Protein AF-A0A6G3CSX5-F1 (afdb_monomer_lite)

Sequence (173 aa):
NQQHALWASWVVAGPEHRIYHSGDTGYFPGFRDIGAEHGPFDATMIQIGAYSEYWPDIHMTPAEGVRAHLDLQGGRPHGVLLPIHWGTFNLAPHAWAEPGEWTKDAGDEADQPVAFPRPGEPFEPAGILPVEPWWRALSPVLARPWRLSGEQTGSGRGPAPAARGDLDLAGER

Foldseek 3Di:
DPPPDDDDKDWDDDPPFIETEGGWFAQDLCLLVQLVVRDDHQEYEFEADLDDPVCRGGHYHLLSRVQSNCSSHVNAAHHEYEYDNADPDDNHPADRLRRVQLNLVNCVVRVHHYADADVVGDDDRVDDGRSDSVCPVVDDDHPDDSDDPPPPDDDDPDDDDDDDDDDDDDDDD

Secondary structure (DSSP, 8-state):
----S----EEEE-SS-EEEE--S----THHHHHHHHH---SEEEEE-SS--TT-TTTS--HHHHHHHHHHHTTSS--SEEEEES-SS---SSS-TTHHHHHHHHHHHHTT--B--PPTT----TTS------GGGGTSPPPSS-SS-TT--S----PPPPP-----------

Radius of gyration: 19.37 Å; chains: 1; bounding box: 57×51×45 Å

pLDDT: mean 87.04, std 20.76, range [32.22, 98.88]

Structure (mmCIF, N/CA/C/O backbone):
data_AF-A0A6G3CSX5-F1
#
_entry.id   AF-A0A6G3CSX5-F1
#
loop_
_atom_site.group_PDB
_atom_site.id
_atom_site.type_symbol
_atom_site.label_atom_id
_atom_site.label_alt_id
_atom_site.label_comp_id
_atom_site.label_asym_id
_atom_site.label_entity_id
_atom_site.label_seq_id
_atom_site.pdbx_PDB_ins_code
_atom_site.Cartn_x
_atom_site.Cartn_y
_atom_site.Cartn_z
_atom_site.occupancy
_atom_site.B_iso_or_equiv
_atom_site.auth_seq_id
_atom_site.auth_comp_id
_atom_site.auth_asym_id
_atom_site.auth_atom_id
_atom_site.pdbx_PDB_model_num
ATOM 1 N N . ASN A 1 1 ? 17.857 18.013 -2.385 1.00 57.22 1 ASN A N 1
ATOM 2 C CA . ASN A 1 1 ? 16.413 18.290 -2.502 1.00 57.22 1 ASN A CA 1
ATOM 3 C C . ASN A 1 1 ? 16.050 19.279 -1.402 1.00 57.22 1 ASN A C 1
ATOM 5 O O . ASN A 1 1 ? 16.273 18.942 -0.247 1.00 57.22 1 ASN A O 1
ATOM 9 N N . GLN A 1 2 ? 15.639 20.507 -1.727 1.00 60.91 2 GLN A N 1
ATOM 10 C CA . GLN A 1 2 ? 15.184 21.463 -0.707 1.00 60.91 2 GLN A CA 1
ATOM 11 C C . GLN A 1 2 ? 13.704 21.171 -0.435 1.00 60.91 2 GLN A C 1
ATOM 13 O O . GLN A 1 2 ? 12.868 21.304 -1.324 1.00 60.91 2 GLN A O 1
ATOM 18 N N . GLN A 1 3 ? 13.406 20.678 0.767 1.00 77.94 3 GLN A N 1
ATOM 19 C CA . GLN A 1 3 ? 12.062 20.277 1.180 1.00 77.94 3 GLN A CA 1
ATOM 20 C C . GLN A 1 3 ? 11.221 21.516 1.498 1.00 77.94 3 GLN A C 1
ATOM 22 O O . GLN A 1 3 ? 11.320 22.068 2.590 1.00 77.94 3 GLN A O 1
ATOM 27 N N . HIS A 1 4 ? 10.420 21.974 0.535 1.00 85.38 4 HIS A N 1
ATOM 28 C CA . HIS A 1 4 ? 9.510 23.116 0.712 1.00 85.38 4 HIS A CA 1
ATOM 29 C C . HIS A 1 4 ? 8.070 22.702 1.059 1.00 85.38 4 HIS A C 1
ATOM 31 O O . HIS A 1 4 ? 7.260 23.555 1.414 1.00 85.38 4 HIS A O 1
ATOM 37 N N . ALA A 1 5 ? 7.757 21.409 0.965 1.00 88.56 5 ALA A N 1
ATOM 38 C CA . ALA A 1 5 ? 6.470 20.817 1.311 1.00 88.56 5 ALA A CA 1
ATOM 39 C C . ALA A 1 5 ? 6.693 19.530 2.117 1.00 88.56 5 ALA A C 1
ATOM 41 O O . ALA A 1 5 ? 7.757 18.920 2.029 1.00 88.56 5 ALA A O 1
ATOM 42 N N . LEU A 1 6 ? 5.691 19.140 2.907 1.00 91.88 6 LEU A N 1
ATOM 43 C CA . LEU A 1 6 ? 5.696 17.869 3.627 1.00 91.88 6 LEU A CA 1
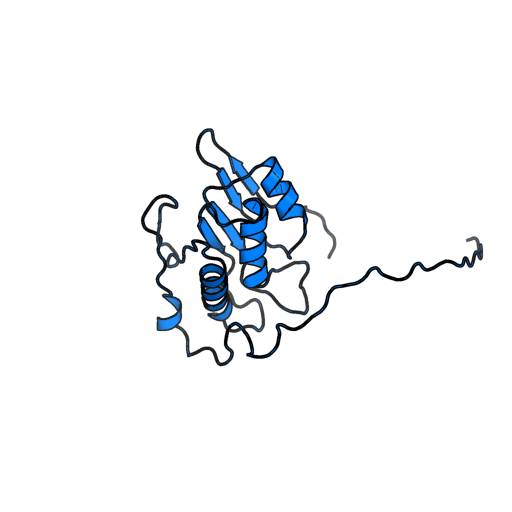ATOM 44 C C . LEU A 1 6 ? 5.167 16.736 2.745 1.00 91.88 6 LEU A C 1
ATOM 46 O O . LEU A 1 6 ? 4.422 16.954 1.789 1.00 91.88 6 LEU A O 1
ATOM 50 N N . TRP A 1 7 ? 5.514 15.520 3.142 1.00 93.06 7 TRP A N 1
ATOM 51 C CA . TRP A 1 7 ? 4.921 14.273 2.672 1.00 93.06 7 TRP A CA 1
ATOM 52 C C . TRP A 1 7 ? 3.880 13.810 3.681 1.00 93.06 7 TRP A C 1
ATOM 54 O O . TRP A 1 7 ? 4.007 14.088 4.875 1.00 93.06 7 TRP A O 1
ATOM 64 N N . ALA A 1 8 ? 2.873 13.082 3.216 1.00 95.88 8 ALA A N 1
ATOM 65 C CA . ALA A 1 8 ? 1.825 12.580 4.084 1.00 95.88 8 ALA A CA 1
ATOM 66 C C . ALA A 1 8 ? 1.303 11.229 3.603 1.00 95.88 8 ALA A C 1
ATOM 68 O O . ALA A 1 8 ? 1.247 10.955 2.404 1.00 95.88 8 ALA A O 1
ATOM 69 N N . SER A 1 9 ? 0.853 10.444 4.574 1.00 97.94 9 SER A N 1
ATOM 70 C CA . SER A 1 9 ? -0.149 9.405 4.375 1.00 97.94 9 SER A CA 1
ATOM 71 C C . SER A 1 9 ? -1.501 9.925 4.864 1.00 97.94 9 SER A C 1
ATOM 73 O O . SER A 1 9 ? -1.567 10.960 5.533 1.00 97.94 9 SER A O 1
ATOM 75 N N . TRP A 1 10 ? -2.583 9.227 4.528 1.00 98.69 10 TRP A N 1
ATOM 76 C CA . TRP A 1 10 ? -3.934 9.634 4.906 1.00 98.69 10 TRP A CA 1
ATOM 77 C C . TRP A 1 10 ? -4.684 8.502 5.590 1.00 98.69 10 TRP A C 1
ATOM 79 O O . TRP A 1 10 ? -4.739 7.386 5.080 1.00 98.69 10 TRP A O 1
ATOM 89 N N . VAL A 1 11 ? -5.322 8.832 6.709 1.00 98.75 11 VAL A N 1
ATOM 90 C CA . VAL A 1 11 ? -6.401 8.046 7.305 1.00 98.75 11 VAL A CA 1
ATOM 91 C C . VAL A 1 11 ? -7.715 8.731 6.961 1.00 98.75 11 VAL A C 1
ATOM 93 O O . VAL A 1 11 ? -7.884 9.921 7.226 1.00 98.75 11 VAL A O 1
ATOM 96 N N . VAL A 1 12 ? -8.659 7.979 6.401 1.00 98.44 12 VAL A N 1
ATOM 97 C CA . VAL A 1 12 ? -10.044 8.427 6.228 1.00 98.44 12 VAL A CA 1
ATOM 98 C C . VAL A 1 12 ? -10.923 7.512 7.064 1.00 98.44 12 VAL A C 1
ATOM 100 O O . VAL A 1 12 ? -11.055 6.330 6.760 1.00 98.44 12 VAL A O 1
ATOM 103 N N . ALA A 1 13 ? -11.497 8.055 8.136 1.00 98.12 13 ALA A N 1
ATOM 104 C CA . ALA A 1 13 ? -12.288 7.303 9.100 1.00 98.12 13 ALA A CA 1
ATOM 105 C C . ALA A 1 13 ? -13.694 7.898 9.226 1.00 98.12 13 ALA A C 1
ATOM 107 O O . ALA A 1 13 ? -13.863 9.059 9.600 1.00 98.12 13 ALA A O 1
ATOM 108 N N . GLY A 1 14 ? -14.697 7.085 8.907 1.00 97.69 14 GLY A N 1
ATOM 109 C CA . GLY A 1 14 ? -16.102 7.340 9.196 1.00 97.69 14 GLY A CA 1
ATOM 110 C C . GLY A 1 14 ? -16.578 6.584 10.444 1.00 97.69 14 GLY A C 1
ATOM 111 O O . GLY A 1 14 ? -15.777 5.951 11.135 1.00 97.69 14 GLY A O 1
ATOM 112 N N . PRO A 1 15 ? -17.891 6.626 10.737 1.00 97.06 15 PRO A N 1
ATOM 113 C CA . PRO A 1 15 ? -18.469 5.911 11.876 1.00 97.06 15 PRO A CA 1
ATOM 114 C C . PRO A 1 15 ? -18.328 4.385 11.782 1.00 97.06 15 PRO A C 1
ATOM 116 O O . PRO A 1 15 ? -18.171 3.731 12.808 1.00 97.06 15 PRO A O 1
ATOM 119 N N . GLU A 1 16 ? -18.384 3.839 10.564 1.00 96.44 16 GLU A N 1
ATOM 120 C CA . GLU A 1 16 ? -18.411 2.389 10.312 1.00 96.44 16 GLU A CA 1
ATOM 121 C C . GLU A 1 16 ? -17.162 1.875 9.593 1.00 96.44 16 GLU A C 1
ATOM 123 O O . GLU A 1 16 ? -16.766 0.740 9.831 1.00 96.44 16 GLU A O 1
ATOM 128 N N . HIS A 1 17 ? -16.528 2.707 8.759 1.00 97.75 17 HIS A N 1
ATOM 129 C CA . HIS A 1 17 ? -15.427 2.282 7.896 1.00 97.75 17 HIS A CA 1
ATOM 130 C C . HIS A 1 17 ? -14.207 3.185 7.997 1.00 97.75 17 HIS A C 1
ATOM 132 O O . HIS A 1 17 ? -14.322 4.402 8.177 1.00 97.75 17 HIS A O 1
ATOM 138 N N . ARG A 1 18 ? -13.030 2.584 7.839 1.00 98.44 18 ARG A N 1
ATOM 139 C CA . ARG A 1 18 ? -11.728 3.239 7.901 1.00 98.44 18 ARG A CA 1
ATOM 140 C C . ARG A 1 18 ? -10.836 2.735 6.780 1.00 98.44 18 ARG A C 1
ATOM 142 O O . ARG A 1 18 ? -10.665 1.531 6.608 1.00 98.44 18 ARG A O 1
ATOM 149 N N . ILE A 1 19 ? -10.205 3.663 6.069 1.00 98.62 19 ILE A N 1
ATOM 150 C CA . ILE A 1 19 ? -9.201 3.347 5.054 1.00 98.62 19 ILE A CA 1
ATOM 151 C C . ILE A 1 19 ? -7.901 4.103 5.299 1.00 98.62 19 ILE A C 1
ATOM 153 O O . ILE A 1 19 ? -7.896 5.211 5.843 1.00 98.62 19 ILE A O 1
ATOM 157 N 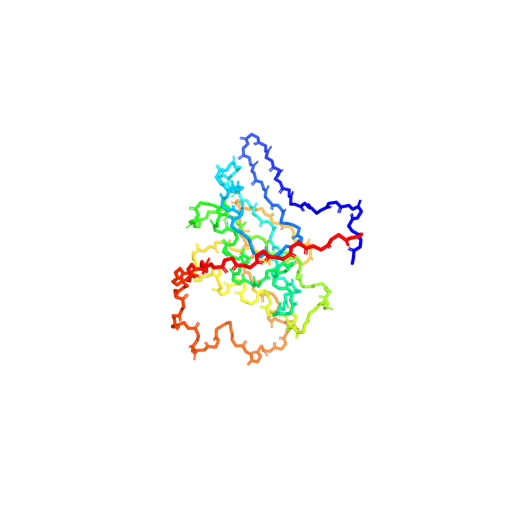N . TYR A 1 20 ? -6.804 3.501 4.852 1.00 98.88 20 TYR A N 1
ATOM 158 C CA . TYR A 1 20 ? -5.473 4.096 4.881 1.00 98.88 20 TYR A CA 1
ATOM 159 C C . TYR A 1 20 ? -4.911 4.235 3.464 1.00 98.88 20 TYR A C 1
ATOM 161 O O . TYR A 1 20 ? -5.049 3.318 2.659 1.00 98.88 20 TYR A O 1
ATOM 169 N N . HIS A 1 21 ? -4.248 5.349 3.158 1.00 98.81 21 HIS A N 1
ATOM 170 C CA . HIS A 1 21 ? -3.477 5.549 1.929 1.00 98.81 21 HIS A CA 1
ATOM 171 C C . HIS A 1 21 ? -2.031 5.898 2.284 1.00 98.81 21 HIS A C 1
ATOM 173 O O . HIS A 1 21 ? -1.791 6.946 2.886 1.00 98.81 21 HIS A O 1
ATOM 179 N N . SER A 1 22 ? -1.061 5.073 1.877 1.00 98.56 22 SER A N 1
ATOM 180 C CA . SER A 1 22 ? 0.347 5.258 2.262 1.00 98.56 22 SER A CA 1
ATOM 181 C C . SER A 1 22 ? 0.986 6.507 1.662 1.00 98.56 22 SER A C 1
ATOM 183 O O . SER A 1 22 ? 1.853 7.111 2.285 1.00 98.56 22 SER A O 1
ATOM 185 N N . GLY A 1 23 ? 0.575 6.877 0.445 1.00 97.38 23 GLY A N 1
ATOM 186 C CA . GLY A 1 23 ? 1.426 7.707 -0.408 1.00 97.38 23 GLY A CA 1
ATOM 187 C C . GLY A 1 23 ? 2.698 6.938 -0.776 1.00 97.38 23 GLY A C 1
ATOM 188 O O . GLY A 1 23 ? 2.706 5.704 -0.728 1.00 97.38 23 GLY A O 1
ATOM 189 N N . ASP A 1 24 ? 3.763 7.665 -1.091 1.00 96.25 24 ASP A N 1
ATOM 190 C CA . ASP A 1 24 ? 5.066 7.073 -1.385 1.00 96.25 24 ASP A CA 1
ATOM 191 C C . ASP A 1 24 ? 5.930 7.105 -0.125 1.00 96.25 24 ASP A C 1
ATOM 193 O O . ASP A 1 24 ? 6.087 8.155 0.508 1.00 96.25 24 ASP A O 1
ATOM 197 N N . THR A 1 25 ? 6.449 5.951 0.285 1.00 97.00 25 THR A N 1
ATOM 198 C CA . THR A 1 25 ? 7.199 5.827 1.536 1.00 97.00 25 THR A CA 1
ATOM 199 C C . THR A 1 25 ? 8.029 4.547 1.569 1.00 97.00 25 THR A C 1
ATOM 201 O O . THR A 1 25 ? 7.685 3.549 0.935 1.00 97.00 25 THR A O 1
ATOM 204 N N . GLY A 1 26 ? 9.130 4.569 2.322 1.00 97.38 26 GLY A N 1
ATOM 205 C CA . GLY A 1 26 ? 9.831 3.359 2.740 1.00 97.38 26 GLY A CA 1
ATOM 206 C C . GLY A 1 26 ? 9.167 2.726 3.958 1.00 97.38 26 GLY A C 1
ATOM 207 O O . GLY A 1 26 ? 8.315 3.326 4.616 1.00 97.38 26 GLY A O 1
ATOM 208 N N . TYR A 1 27 ? 9.568 1.504 4.297 1.00 98.00 27 TYR A N 1
ATOM 209 C CA . TYR A 1 27 ? 9.048 0.873 5.505 1.00 98.00 27 TYR A CA 1
ATOM 210 C C . TYR A 1 27 ? 9.587 1.568 6.761 1.00 98.00 27 TYR A C 1
ATOM 212 O O . TYR A 1 27 ? 10.793 1.767 6.905 1.00 98.00 27 TYR A O 1
ATOM 220 N N . PHE A 1 28 ? 8.711 1.871 7.722 1.00 97.56 28 PHE A N 1
ATOM 221 C CA . PHE A 1 28 ? 9.112 2.421 9.016 1.00 97.56 28 PHE A CA 1
ATOM 222 C C . PHE A 1 28 ? 8.219 1.903 10.158 1.00 97.56 28 PHE A C 1
ATOM 224 O O . PHE A 1 28 ? 7.066 1.537 9.928 1.00 97.56 28 PHE A O 1
ATOM 231 N N . PRO A 1 29 ? 8.705 1.879 11.417 1.00 96.38 29 PRO A N 1
ATOM 232 C CA . PRO A 1 29 ? 7.947 1.325 12.545 1.00 96.38 29 PRO A CA 1
ATOM 233 C C . PRO A 1 29 ? 6.619 2.031 12.849 1.00 96.38 29 PRO A C 1
ATOM 235 O O . PRO A 1 29 ? 5.748 1.426 13.470 1.00 96.38 29 PRO A O 1
ATOM 238 N N . GLY A 1 30 ? 6.449 3.279 12.402 1.00 97.75 30 GLY A N 1
ATOM 239 C CA . GLY A 1 30 ? 5.264 4.085 12.698 1.00 97.75 30 GLY A CA 1
ATOM 240 C C . GLY A 1 30 ? 3.972 3.566 12.064 1.00 97.75 30 GLY A C 1
ATOM 241 O O . GLY A 1 30 ? 2.903 3.970 12.502 1.00 97.75 30 GLY A O 1
ATOM 242 N N . PHE A 1 31 ? 4.023 2.612 11.125 1.00 98.69 31 PHE A N 1
ATOM 243 C CA . PHE A 1 31 ? 2.822 1.874 10.708 1.00 98.69 31 PHE A CA 1
ATOM 244 C C . PHE A 1 31 ? 2.116 1.190 11.886 1.00 98.69 31 PHE A C 1
ATOM 246 O O . PHE A 1 31 ? 0.889 1.155 11.923 1.00 98.69 31 PHE A O 1
ATOM 253 N N . ARG A 1 32 ? 2.872 0.706 12.881 1.00 98.62 32 ARG A N 1
ATOM 254 C CA . ARG A 1 32 ? 2.305 0.118 14.105 1.00 98.62 32 ARG A CA 1
ATOM 255 C C . ARG A 1 32 ? 1.618 1.160 14.967 1.00 98.62 32 ARG A C 1
ATOM 257 O O . ARG A 1 32 ? 0.549 0.889 15.500 1.00 98.62 32 ARG A O 1
ATOM 264 N N . ASP A 1 33 ? 2.227 2.334 15.084 1.00 98.62 33 ASP A N 1
ATOM 265 C CA . ASP A 1 33 ? 1.678 3.436 15.871 1.00 98.62 33 ASP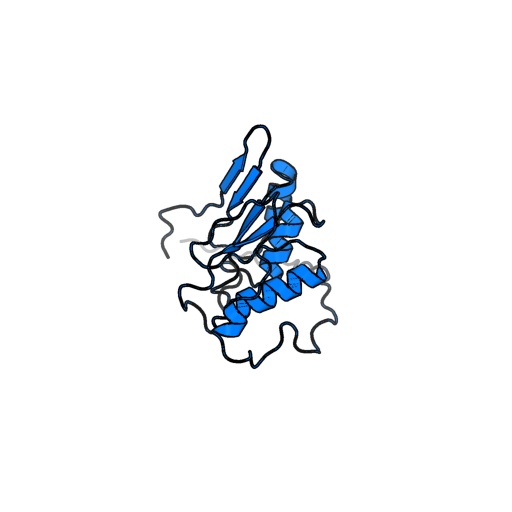 A CA 1
ATOM 266 C C . ASP A 1 33 ? 0.383 3.950 15.219 1.00 98.62 33 ASP A C 1
ATOM 268 O O . ASP A 1 33 ? -0.639 4.076 15.890 1.00 98.62 33 ASP A O 1
ATOM 272 N N . ILE A 1 34 ? 0.383 4.114 13.889 1.00 98.69 34 ILE A N 1
ATOM 273 C CA . ILE A 1 34 ? -0.809 4.463 13.099 1.00 98.69 34 ILE A CA 1
ATOM 274 C C . ILE A 1 34 ? -1.898 3.395 13.260 1.00 98.69 34 ILE A C 1
ATOM 276 O O . ILE A 1 34 ? -3.061 3.731 13.482 1.00 98.69 34 ILE A O 1
ATOM 280 N N . GLY A 1 35 ? -1.542 2.111 13.166 1.00 98.56 35 GLY A N 1
ATOM 281 C CA . GLY A 1 35 ? -2.479 1.004 13.354 1.00 98.56 35 GLY A CA 1
ATOM 282 C C . GLY A 1 35 ? -3.078 0.961 14.759 1.00 98.56 35 GLY A C 1
ATOM 283 O O . GLY A 1 35 ? -4.278 0.745 14.911 1.00 98.56 35 GLY A O 1
ATOM 284 N N . ALA A 1 36 ? -2.272 1.227 15.786 1.00 98.44 36 ALA A N 1
ATOM 285 C CA . ALA A 1 36 ? -2.728 1.280 17.171 1.00 98.44 36 ALA A CA 1
ATOM 286 C C . ALA A 1 36 ? -3.673 2.463 17.439 1.00 98.44 36 ALA A C 1
ATOM 288 O O . ALA A 1 36 ? -4.612 2.323 18.223 1.00 98.44 36 ALA A O 1
ATOM 289 N N . GLU A 1 37 ? -3.440 3.614 16.805 1.00 98.38 37 GLU A N 1
ATOM 290 C CA . GLU A 1 37 ? -4.251 4.818 17.010 1.00 98.38 37 GLU A CA 1
ATOM 291 C C . GLU A 1 37 ? -5.536 4.823 16.169 1.00 98.38 37 GLU A C 1
ATOM 293 O O . GLU A 1 37 ? -6.603 5.234 16.636 1.00 98.38 37 GLU A O 1
ATOM 298 N N . HIS A 1 38 ? -5.451 4.369 14.919 1.00 98.38 38 HIS A N 1
ATOM 299 C CA . HIS A 1 38 ? -6.507 4.562 13.927 1.00 98.38 38 HIS A CA 1
ATOM 300 C C . HIS A 1 38 ? -7.080 3.266 13.353 1.00 98.38 38 HIS A C 1
ATOM 302 O O . HIS A 1 38 ? -8.170 3.303 12.777 1.00 98.38 38 HIS A O 1
ATOM 308 N N . GLY A 1 39 ? -6.395 2.137 13.513 1.00 96.31 39 GLY A N 1
ATOM 309 C CA . GLY A 1 39 ? -6.842 0.843 13.012 1.00 96.31 39 GLY A CA 1
ATOM 310 C C . GLY A 1 39 ? -7.890 0.149 13.903 1.00 96.31 39 GLY A C 1
ATOM 311 O O . GLY A 1 39 ? -8.347 0.710 14.906 1.00 96.31 39 GLY A O 1
ATOM 312 N N . PRO A 1 40 ? -8.277 -1.090 13.543 1.00 97.06 40 PRO A N 1
ATOM 313 C CA . PRO A 1 40 ? -7.948 -1.74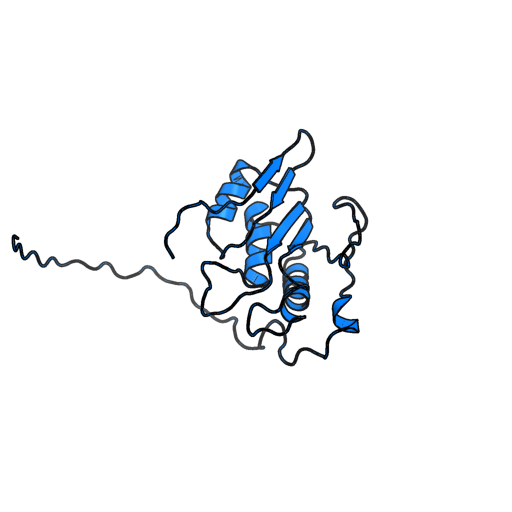1 12.272 1.00 97.06 40 PRO A CA 1
ATOM 314 C C . PRO A 1 40 ? -8.664 -1.062 11.090 1.00 97.06 40 PRO A C 1
ATOM 316 O O . PRO A 1 40 ? -9.719 -0.452 11.265 1.00 97.06 40 PRO A O 1
ATOM 319 N N . PHE A 1 41 ? -8.078 -1.147 9.893 1.00 98.62 41 PHE A N 1
ATOM 320 C CA . PHE A 1 41 ? -8.665 -0.597 8.667 1.00 98.62 41 PHE A CA 1
ATOM 321 C C . PHE A 1 41 ? -9.423 -1.671 7.881 1.00 98.62 41 PHE A C 1
ATOM 323 O O . PHE A 1 41 ? -8.968 -2.814 7.812 1.00 98.62 41 PHE A O 1
ATOM 330 N N . ASP A 1 42 ? -10.533 -1.297 7.242 1.00 98.56 42 ASP A N 1
ATOM 331 C CA . ASP A 1 42 ? -11.257 -2.162 6.301 1.00 98.56 42 ASP A CA 1
ATOM 332 C C . ASP A 1 42 ? -10.447 -2.374 5.016 1.00 98.56 42 ASP A C 1
ATOM 334 O O . ASP A 1 42 ? -10.444 -3.462 4.439 1.00 98.56 42 ASP A O 1
ATOM 338 N N . ALA A 1 43 ? -9.735 -1.333 4.574 1.00 98.69 43 ALA A N 1
ATOM 339 C CA . ALA A 1 43 ? -8.838 -1.397 3.431 1.00 98.69 43 ALA A CA 1
ATOM 340 C C . ALA A 1 43 ? -7.621 -0.479 3.595 1.00 98.69 43 ALA A C 1
ATOM 342 O O . ALA A 1 43 ? -7.723 0.648 4.083 1.00 98.69 43 ALA A O 1
ATOM 343 N N . THR A 1 44 ? -6.468 -0.928 3.109 1.00 98.88 44 THR A N 1
ATOM 344 C CA . THR A 1 44 ? -5.265 -0.094 3.001 1.00 98.88 44 THR A CA 1
ATOM 345 C C . THR A 1 44 ? -4.789 -0.046 1.558 1.00 98.88 44 THR A C 1
ATOM 347 O O . THR A 1 44 ? -4.657 -1.087 0.920 1.00 98.88 44 THR A O 1
ATOM 350 N N . MET A 1 45 ? -4.455 1.140 1.071 1.00 98.88 45 MET A N 1
ATOM 351 C CA . MET A 1 45 ? -3.834 1.373 -0.226 1.00 98.88 45 MET A CA 1
ATOM 352 C C . MET A 1 45 ? -2.346 1.621 -0.006 1.00 98.88 45 MET A C 1
ATOM 354 O O . MET A 1 45 ? -1.977 2.667 0.534 1.00 98.88 45 MET A O 1
ATOM 358 N N . ILE A 1 46 ? -1.504 0.649 -0.361 1.00 98.81 46 ILE A N 1
ATOM 359 C CA . ILE A 1 46 ? -0.070 0.677 -0.038 1.00 98.81 46 ILE A CA 1
ATOM 360 C C . ILE A 1 46 ? 0.772 0.584 -1.308 1.00 98.81 46 ILE A C 1
ATOM 362 O O . ILE A 1 46 ? 0.556 -0.294 -2.143 1.00 98.81 46 ILE A O 1
ATOM 366 N N . GLN A 1 47 ? 1.720 1.510 -1.460 1.00 97.62 47 GLN A N 1
ATOM 367 C CA . GLN A 1 47 ? 2.712 1.498 -2.536 1.00 97.62 47 GLN A CA 1
ATOM 368 C C . GLN A 1 47 ? 3.550 0.212 -2.491 1.00 97.62 47 GLN A C 1
ATOM 370 O O . GLN A 1 47 ? 4.105 -0.127 -1.449 1.00 97.62 47 GLN A O 1
ATOM 375 N N . ILE A 1 48 ? 3.672 -0.466 -3.637 1.00 96.19 48 ILE A N 1
ATOM 376 C CA . ILE A 1 48 ? 4.469 -1.703 -3.774 1.00 96.19 48 ILE A CA 1
ATOM 377 C C . ILE A 1 48 ? 5.472 -1.690 -4.936 1.00 96.19 48 ILE A C 1
ATOM 379 O O . ILE A 1 48 ? 6.271 -2.613 -5.062 1.00 96.19 48 ILE A O 1
ATOM 383 N N . GLY A 1 49 ? 5.400 -0.701 -5.831 1.00 94.69 49 GLY A N 1
ATOM 384 C CA . GLY A 1 49 ? 6.277 -0.581 -6.997 1.00 94.69 49 GLY A CA 1
ATOM 385 C C . GLY A 1 49 ? 7.263 0.574 -6.866 1.00 94.69 49 GLY A C 1
ATOM 386 O O . GLY A 1 49 ? 7.169 1.375 -5.943 1.00 94.69 49 GLY A O 1
ATOM 387 N N . ALA A 1 50 ? 8.180 0.678 -7.828 1.00 96.44 50 ALA A N 1
ATOM 388 C CA . ALA A 1 50 ? 9.266 1.659 -7.858 1.00 96.44 50 ALA A CA 1
ATOM 389 C C . ALA A 1 50 ? 10.311 1.503 -6.730 1.00 96.44 50 ALA A C 1
ATOM 391 O O . ALA A 1 50 ? 11.043 2.441 -6.425 1.00 96.44 50 ALA A O 1
ATOM 392 N N . TYR A 1 51 ? 10.431 0.313 -6.135 1.00 96.31 51 TYR A N 1
ATOM 393 C CA . TYR A 1 51 ? 11.442 0.020 -5.114 1.00 96.31 51 TYR A CA 1
ATOM 394 C C . TYR A 1 51 ? 12.827 -0.249 -5.703 1.00 96.31 51 TYR A C 1
ATOM 396 O O . TYR A 1 51 ? 12.982 -0.677 -6.848 1.00 96.31 51 TYR A O 1
ATOM 404 N N . SER A 1 52 ? 13.854 -0.033 -4.884 1.00 94.88 52 SER A N 1
ATOM 405 C CA . SER A 1 52 ? 15.235 -0.396 -5.186 1.00 94.88 52 SER A CA 1
ATOM 406 C C . SER A 1 52 ? 16.074 -0.391 -3.915 1.00 94.88 52 SER A C 1
ATOM 408 O O . SER A 1 52 ? 15.830 0.402 -3.006 1.00 94.88 52 SER A O 1
ATOM 410 N N . GLU A 1 53 ? 17.135 -1.197 -3.899 1.00 92.75 53 GLU A N 1
ATOM 411 C CA . GLU A 1 53 ? 18.162 -1.165 -2.849 1.00 92.75 53 GLU A CA 1
ATOM 412 C C . GLU A 1 53 ? 18.836 0.212 -2.706 1.00 92.75 53 GLU A C 1
ATOM 414 O O . GLU A 1 53 ? 19.389 0.531 -1.657 1.00 92.75 53 GLU A O 1
ATOM 419 N N . TYR A 1 54 ? 18.775 1.048 -3.747 1.00 95.69 54 TYR A N 1
ATOM 420 C CA . TYR A 1 54 ? 19.369 2.384 -3.746 1.00 95.69 54 TYR A CA 1
ATOM 421 C C . TYR A 1 54 ? 18.532 3.441 -3.009 1.00 95.69 54 TYR A C 1
ATOM 423 O O . TYR A 1 54 ? 19.047 4.527 -2.742 1.00 95.69 54 TYR A O 1
ATOM 431 N N . TRP A 1 55 ? 17.257 3.172 -2.704 1.00 95.00 55 TRP A N 1
ATOM 432 C CA . TRP A 1 55 ? 16.368 4.137 -2.042 1.00 95.00 55 TRP A CA 1
ATOM 433 C C . TRP A 1 55 ? 15.328 3.481 -1.108 1.00 95.00 55 TRP A C 1
ATOM 435 O O . TRP A 1 55 ? 14.130 3.764 -1.204 1.00 95.00 55 TRP A O 1
ATOM 445 N N . PRO A 1 56 ? 15.775 2.640 -0.157 1.00 93.50 56 PRO A N 1
ATOM 446 C CA . PRO A 1 56 ? 14.884 1.844 0.691 1.00 93.50 56 PRO A CA 1
ATOM 447 C C . PRO A 1 56 ? 13.999 2.701 1.610 1.00 93.50 56 PRO A C 1
ATOM 449 O O . PRO A 1 56 ? 12.887 2.311 1.951 1.00 93.50 56 PRO A O 1
ATOM 452 N N . ASP A 1 57 ? 14.457 3.901 1.973 1.00 94.12 57 ASP A N 1
ATOM 453 C CA . ASP A 1 57 ? 13.745 4.785 2.903 1.00 94.12 57 ASP A CA 1
ATOM 454 C C . ASP A 1 57 ? 12.540 5.501 2.273 1.00 94.12 57 ASP A C 1
ATOM 456 O O . ASP A 1 57 ? 11.770 6.152 2.979 1.00 94.12 57 ASP A O 1
ATOM 460 N N . ILE A 1 58 ? 12.368 5.413 0.949 1.00 95.38 58 ILE A N 1
ATOM 461 C CA . ILE A 1 58 ? 11.309 6.143 0.235 1.00 95.38 58 ILE A CA 1
ATOM 462 C C . ILE A 1 58 ? 10.408 5.267 -0.633 1.00 95.38 58 ILE A C 1
ATOM 464 O O . ILE A 1 58 ? 9.414 5.792 -1.118 1.00 95.38 58 ILE A O 1
ATOM 468 N N . HIS A 1 59 ? 10.726 3.984 -0.836 1.00 97.25 59 HIS A N 1
ATOM 469 C CA . HIS A 1 59 ? 9.855 3.035 -1.538 1.00 97.25 59 HIS A CA 1
ATOM 470 C C . HIS A 1 59 ? 9.959 1.639 -0.925 1.00 97.25 59 HIS A C 1
ATOM 472 O O . HIS A 1 59 ? 11.043 1.059 -0.871 1.00 97.25 59 HIS A O 1
ATOM 478 N N . MET A 1 60 ? 8.816 1.086 -0.528 1.00 98.00 60 MET A N 1
ATOM 479 C CA . MET A 1 60 ? 8.712 -0.275 -0.005 1.00 98.00 60 MET A CA 1
ATOM 480 C C . MET A 1 60 ? 8.824 -1.333 -1.100 1.00 98.00 60 MET A C 1
ATOM 482 O O . MET A 1 60 ? 8.215 -1.228 -2.166 1.00 98.00 60 MET A O 1
ATOM 486 N N . THR A 1 61 ? 9.534 -2.413 -0.785 1.00 97.06 61 THR A N 1
ATOM 487 C CA . THR A 1 61 ? 9.409 -3.680 -1.511 1.00 97.06 61 THR A CA 1
ATOM 488 C C . THR A 1 61 ? 8.009 -4.297 -1.321 1.00 97.06 61 THR A C 1
ATOM 490 O O . THR A 1 61 ? 7.298 -3.958 -0.371 1.00 97.06 61 THR A O 1
ATOM 493 N N . PRO A 1 62 ? 7.606 -5.279 -2.148 1.00 97.31 62 PRO A N 1
ATOM 494 C CA . PRO A 1 62 ? 6.335 -5.988 -1.990 1.00 97.31 62 PRO A CA 1
ATOM 495 C C . PRO A 1 62 ? 6.128 -6.619 -0.602 1.00 97.31 62 PRO A C 1
ATOM 497 O O . PRO A 1 62 ? 5.028 -6.549 -0.054 1.00 97.31 62 PRO A O 1
ATOM 500 N N . ALA A 1 63 ? 7.186 -7.176 0.005 1.00 97.25 63 ALA A N 1
ATOM 501 C CA . ALA A 1 63 ? 7.144 -7.763 1.356 1.00 97.25 63 ALA A CA 1
ATOM 502 C C . ALA A 1 63 ? 6.905 -6.688 2.403 1.00 97.25 63 ALA A C 1
ATOM 504 O O . ALA A 1 63 ? 6.130 -6.879 3.336 1.00 97.25 63 ALA A O 1
ATOM 505 N N . GLU A 1 64 ? 7.609 -5.571 2.268 1.00 98.31 64 GLU A N 1
ATOM 506 C CA . GLU A 1 64 ? 7.462 -4.436 3.162 1.00 98.31 64 GLU A CA 1
ATOM 507 C C . GLU A 1 64 ? 6.073 -3.818 3.057 1.00 98.31 64 GLU A C 1
ATOM 509 O O . GLU A 1 64 ? 5.519 -3.458 4.088 1.00 98.31 64 GLU A O 1
ATOM 514 N N . GLY A 1 65 ? 5.473 -3.784 1.863 1.00 98.50 65 GLY A N 1
ATOM 515 C CA . GLY A 1 65 ? 4.088 -3.357 1.674 1.00 98.50 65 GLY A CA 1
ATOM 516 C C . GLY A 1 65 ? 3.087 -4.254 2.414 1.00 98.50 65 GLY A C 1
ATOM 517 O O . GLY A 1 65 ? 2.236 -3.753 3.150 1.00 98.50 65 GLY A O 1
ATOM 518 N N . VAL A 1 66 ? 3.226 -5.583 2.305 1.00 98.75 66 VAL A N 1
ATOM 519 C CA . VAL A 1 66 ? 2.397 -6.532 3.079 1.00 98.75 66 VAL A CA 1
ATOM 520 C C . VAL A 1 66 ? 2.659 -6.398 4.580 1.00 98.75 66 VAL A C 1
ATOM 522 O O . VAL A 1 66 ? 1.727 -6.398 5.381 1.00 98.75 66 VAL A O 1
ATOM 525 N N . ARG A 1 67 ? 3.915 -6.218 4.992 1.00 98.69 67 ARG A N 1
ATOM 526 C CA . ARG A 1 67 ? 4.268 -6.005 6.399 1.00 98.69 67 ARG A CA 1
ATOM 527 C C . ARG A 1 67 ? 3.680 -4.705 6.951 1.00 98.69 67 ARG A C 1
ATOM 529 O O . ARG A 1 67 ? 3.169 -4.714 8.065 1.00 98.69 67 ARG A O 1
ATOM 536 N N . ALA A 1 68 ? 3.739 -3.615 6.190 1.00 98.81 68 ALA A N 1
ATOM 537 C CA . ALA A 1 68 ? 3.142 -2.334 6.548 1.00 98.81 68 ALA A CA 1
ATOM 538 C C . ALA A 1 68 ? 1.629 -2.472 6.731 1.00 98.81 68 ALA A C 1
ATOM 540 O O . ALA A 1 68 ? 1.102 -1.993 7.732 1.00 98.81 68 ALA A O 1
ATOM 541 N N . HIS A 1 69 ? 0.954 -3.199 5.830 1.00 98.88 69 HIS A N 1
ATOM 542 C CA . HIS A 1 69 ? -0.451 -3.560 6.007 1.00 98.88 69 HIS A CA 1
ATOM 543 C C . HIS A 1 69 ? -0.665 -4.280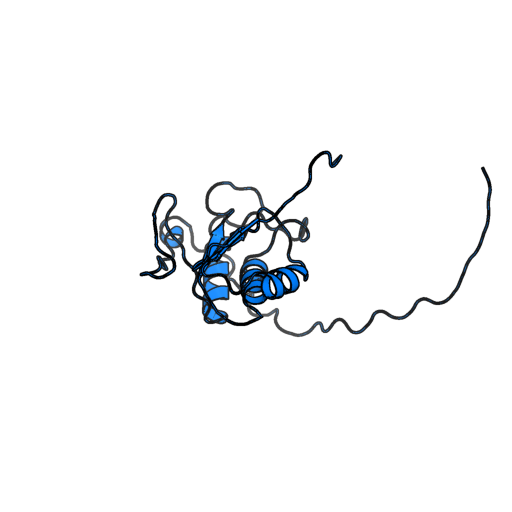 7.339 1.00 98.88 69 HIS A C 1
ATOM 545 O O . HIS A 1 69 ? -1.406 -3.793 8.181 1.00 98.88 69 HIS A O 1
ATOM 551 N N . LEU A 1 70 ? 0.026 -5.394 7.583 1.00 98.88 70 LEU A N 1
ATOM 552 C CA . LEU A 1 70 ? -0.160 -6.165 8.815 1.00 98.88 70 LEU A CA 1
ATOM 553 C C . LEU A 1 70 ? 0.099 -5.326 10.072 1.00 98.88 70 LEU A C 1
ATOM 555 O O . LEU A 1 70 ? -0.654 -5.431 11.034 1.00 98.88 70 LEU A O 1
ATOM 559 N N . ASP A 1 71 ? 1.122 -4.471 10.074 1.00 98.75 71 ASP A N 1
ATOM 560 C CA . ASP A 1 71 ? 1.413 -3.570 11.191 1.00 98.75 71 ASP A CA 1
ATOM 561 C C . ASP A 1 71 ? 0.281 -2.545 11.424 1.00 98.75 71 ASP A C 1
ATOM 563 O O . ASP A 1 71 ? -0.093 -2.324 12.578 1.00 98.75 71 ASP A O 1
ATOM 567 N N . LEU A 1 72 ? -0.331 -2.004 10.361 1.00 98.81 72 LEU A N 1
ATOM 568 C CA . LEU A 1 72 ? -1.535 -1.155 10.440 1.00 98.81 72 LEU A CA 1
ATOM 569 C C . LEU A 1 72 ? -2.753 -1.903 11.018 1.00 98.81 72 LEU A C 1
ATOM 571 O O . LEU A 1 72 ? -3.648 -1.284 11.591 1.00 98.81 72 LEU A O 1
ATOM 575 N N . GLN A 1 73 ? -2.770 -3.233 10.911 1.00 98.62 73 GLN A N 1
ATOM 576 C CA . GLN A 1 73 ? -3.820 -4.109 11.436 1.00 98.62 73 GLN A CA 1
ATOM 577 C C . GLN A 1 73 ? -3.505 -4.700 12.826 1.00 98.62 73 GLN A C 1
ATOM 579 O O . GLN A 1 73 ? -4.218 -5.583 13.307 1.00 98.62 73 GLN A O 1
ATOM 584 N N . GLY A 1 74 ? -2.436 -4.254 13.496 1.00 97.81 74 GLY A N 1
ATOM 585 C CA . GLY A 1 74 ? -2.033 -4.796 14.802 1.00 97.81 74 GLY A CA 1
ATOM 586 C C . GLY A 1 74 ? -1.267 -6.125 14.720 1.00 97.81 74 GLY A C 1
ATOM 587 O O . GLY A 1 74 ? -1.272 -6.919 15.664 1.00 97.81 74 GLY A O 1
ATOM 588 N N . GLY A 1 75 ? -0.607 -6.375 13.591 1.00 97.50 75 GLY A N 1
ATOM 589 C CA . GLY A 1 75 ? 0.272 -7.518 13.343 1.00 97.50 75 GLY A CA 1
ATOM 590 C C . GLY A 1 75 ? -0.449 -8.809 12.956 1.00 97.50 75 GLY A C 1
ATOM 591 O O . GLY A 1 75 ? 0.142 -9.882 13.076 1.00 97.50 75 GLY A O 1
ATOM 592 N N . ARG A 1 76 ? -1.720 -8.740 12.546 1.00 96.94 76 ARG A N 1
ATOM 593 C CA . ARG A 1 76 ? -2.521 -9.907 12.142 1.00 96.94 76 ARG A CA 1
ATOM 594 C C . ARG A 1 76 ? -3.323 -9.602 10.880 1.00 96.94 76 ARG A C 1
ATOM 596 O O . ARG A 1 76 ? -3.677 -8.440 10.688 1.00 96.94 76 ARG A O 1
ATOM 603 N N . PRO A 1 77 ? -3.662 -10.620 10.073 1.00 98.06 77 PRO A N 1
ATOM 604 C CA . PRO A 1 77 ? -4.487 -10.405 8.897 1.00 98.06 77 PRO A CA 1
ATOM 605 C C . PRO A 1 77 ? -5.861 -9.829 9.248 1.00 98.06 77 PRO A C 1
ATOM 607 O O . PRO A 1 77 ? -6.581 -10.383 10.085 1.00 98.06 77 PRO A O 1
ATOM 610 N N . HIS A 1 78 ? -6.219 -8.706 8.628 1.00 97.75 78 HIS A N 1
ATOM 611 C CA . HIS A 1 78 ? -7.533 -8.073 8.747 1.00 97.75 78 HIS A CA 1
ATOM 612 C C . HIS A 1 78 ? -7.733 -7.062 7.620 1.00 97.75 78 HIS A C 1
ATOM 614 O O . HIS A 1 78 ? -6.797 -6.369 7.244 1.00 97.75 78 HIS A O 1
ATOM 620 N N . GLY A 1 79 ? -8.965 -6.904 7.136 1.00 98.25 79 GLY A N 1
ATOM 621 C CA . GLY A 1 79 ? -9.243 -5.991 6.029 1.00 98.25 79 GLY A CA 1
ATOM 622 C C . GLY A 1 79 ? -8.545 -6.423 4.738 1.00 98.25 79 GLY A C 1
ATOM 623 O O . GLY A 1 79 ? -8.060 -7.550 4.618 1.00 98.25 79 GLY A O 1
ATOM 624 N N . VAL A 1 80 ? -8.521 -5.526 3.756 1.00 98.75 80 VAL A N 1
ATOM 625 C CA . VAL A 1 80 ? -7.994 -5.799 2.413 1.00 98.75 80 VAL A CA 1
ATOM 626 C C . VAL A 1 80 ? -6.793 -4.912 2.111 1.00 98.75 80 VAL A C 1
ATOM 628 O O . VAL A 1 80 ? -6.849 -3.691 2.259 1.00 98.75 80 VAL A O 1
ATOM 631 N N . LEU A 1 81 ? -5.714 -5.512 1.617 1.00 98.88 81 LEU A N 1
ATOM 632 C CA . LEU A 1 81 ? -4.615 -4.772 1.008 1.00 98.88 81 LEU A CA 1
ATOM 633 C C . LEU A 1 81 ? -4.938 -4.502 -0.468 1.00 98.88 81 LEU A C 1
ATOM 635 O O . LEU A 1 81 ? -5.106 -5.436 -1.248 1.00 98.88 81 LEU A O 1
ATOM 639 N N . LEU A 1 82 ? -4.994 -3.230 -0.860 1.00 98.75 82 LEU A N 1
ATOM 640 C CA . LEU A 1 82 ? -4.986 -2.791 -2.253 1.00 98.75 82 LEU A CA 1
ATOM 641 C C . LEU A 1 82 ? -3.579 -2.278 -2.604 1.00 98.75 82 LEU A C 1
ATOM 643 O O . LEU A 1 82 ? -3.188 -1.203 -2.140 1.00 98.75 82 LEU A O 1
ATOM 647 N N . PRO A 1 83 ? -2.797 -3.003 -3.413 1.00 98.31 83 PRO A N 1
ATOM 648 C CA . PRO A 1 83 ? -1.501 -2.516 -3.848 1.00 98.31 83 PRO A CA 1
ATOM 649 C C . PRO A 1 83 ? -1.668 -1.347 -4.825 1.00 98.31 83 PRO A C 1
ATOM 651 O O . PRO A 1 83 ? -2.447 -1.419 -5.775 1.00 98.31 83 PRO A O 1
ATOM 654 N N . ILE A 1 84 ? -0.919 -0.269 -4.602 1.00 98.25 84 ILE A N 1
ATOM 655 C CA . ILE A 1 84 ? -0.872 0.911 -5.474 1.00 98.25 84 ILE A CA 1
ATOM 656 C C . ILE A 1 84 ? 0.562 1.166 -5.956 1.00 98.25 84 ILE A C 1
ATOM 658 O O . ILE A 1 84 ? 1.501 0.450 -5.599 1.00 98.25 84 ILE A O 1
ATOM 662 N N . HIS A 1 85 ? 0.741 2.204 -6.779 1.00 97.19 85 HIS A N 1
ATOM 663 C CA . HIS A 1 85 ? 2.053 2.633 -7.277 1.00 97.19 85 HIS A CA 1
ATOM 664 C C . HIS A 1 85 ? 2.782 1.567 -8.131 1.00 97.19 85 HIS A C 1
ATOM 666 O O . HIS A 1 85 ? 4.008 1.478 -8.170 1.00 97.19 85 HIS A O 1
ATOM 672 N N . TRP A 1 86 ? 2.005 0.742 -8.832 1.00 96.62 86 TRP A N 1
ATOM 673 C CA . TRP A 1 86 ? 2.461 -0.325 -9.720 1.00 96.62 86 TRP A CA 1
ATOM 674 C C . TRP A 1 86 ? 1.542 -0.412 -10.954 1.00 96.62 86 TRP A C 1
ATOM 676 O O . TRP A 1 86 ? 0.413 0.070 -10.927 1.00 96.62 86 TRP A O 1
ATOM 686 N N . GLY A 1 87 ? 2.037 -0.991 -12.054 1.00 93.69 87 GLY A N 1
ATOM 687 C CA . GLY A 1 87 ? 1.245 -1.272 -13.259 1.00 93.69 87 GLY A CA 1
ATOM 688 C C . GLY A 1 87 ? 1.084 -0.108 -14.245 1.00 93.69 87 GLY A C 1
ATOM 689 O O . GLY A 1 87 ? 0.449 -0.296 -15.279 1.00 93.69 87 GLY A O 1
ATOM 690 N N . THR A 1 88 ? 1.680 1.061 -13.967 1.00 93.50 88 THR A N 1
ATOM 691 C CA . THR A 1 88 ? 1.486 2.285 -14.778 1.00 93.50 88 THR A CA 1
ATOM 692 C C . THR A 1 88 ? 2.780 2.844 -15.376 1.00 93.50 88 THR A C 1
ATOM 694 O O . THR A 1 88 ? 2.846 3.075 -16.581 1.00 93.50 88 THR A O 1
ATOM 697 N N . PHE A 1 89 ? 3.822 3.058 -14.563 1.00 95.00 89 PHE A N 1
ATOM 698 C CA . PHE A 1 89 ? 5.089 3.664 -14.994 1.00 95.00 89 PHE A CA 1
ATOM 699 C C . PHE A 1 89 ? 6.287 2.812 -14.584 1.00 95.00 89 PHE A C 1
ATOM 701 O O . PHE A 1 89 ? 6.281 2.181 -13.528 1.00 95.00 89 PHE A O 1
ATOM 708 N N . ASN A 1 90 ? 7.335 2.834 -15.409 1.00 92.12 90 ASN A N 1
ATOM 709 C CA . ASN A 1 90 ? 8.610 2.215 -15.078 1.00 92.12 90 ASN A CA 1
ATOM 710 C C . ASN A 1 90 ? 9.530 3.247 -14.403 1.00 92.12 90 ASN A C 1
ATOM 712 O O . ASN A 1 90 ? 10.124 4.084 -15.083 1.00 92.12 90 ASN A O 1
ATOM 716 N N . LEU A 1 91 ? 9.599 3.200 -13.071 1.00 95.12 91 LEU A N 1
ATOM 717 C CA . LEU A 1 91 ? 10.359 4.139 -12.234 1.00 95.12 91 LEU A CA 1
ATOM 718 C C . LEU A 1 91 ? 11.509 3.466 -11.461 1.00 95.12 91 LEU A C 1
ATOM 720 O O . LEU A 1 91 ? 12.154 4.108 -10.639 1.00 95.12 91 LEU A O 1
ATOM 724 N N . ALA A 1 92 ? 11.774 2.181 -11.714 1.00 94.81 92 ALA A N 1
ATOM 725 C CA . ALA A 1 92 ? 12.790 1.393 -11.020 1.00 94.81 92 ALA A CA 1
ATOM 726 C C . ALA A 1 92 ? 13.258 0.207 -11.885 1.00 94.81 92 ALA A C 1
ATOM 728 O O . ALA A 1 92 ? 12.558 -0.182 -12.813 1.00 94.81 92 ALA A O 1
ATOM 729 N N . PRO A 1 93 ? 14.429 -0.396 -11.613 1.00 93.06 93 PRO A N 1
ATOM 730 C CA . PRO A 1 93 ? 15.005 -1.423 -12.488 1.00 93.06 93 PRO A CA 1
ATOM 731 C C . PRO A 1 93 ? 14.314 -2.799 -12.431 1.00 93.06 93 PRO A C 1
ATOM 733 O O . PRO A 1 93 ? 14.658 -3.670 -13.231 1.00 93.06 93 PRO A O 1
ATOM 736 N N . HIS A 1 94 ? 13.382 -3.021 -11.499 1.00 93.31 94 HIS A N 1
ATOM 737 C CA . HIS A 1 94 ? 12.651 -4.285 -11.382 1.00 93.31 94 HIS A CA 1
ATOM 738 C C . HIS A 1 94 ? 11.717 -4.521 -12.582 1.00 93.31 94 HIS A C 1
ATOM 740 O O . HIS A 1 94 ? 11.283 -3.581 -13.257 1.00 93.31 94 HIS A O 1
ATOM 746 N N . ALA A 1 95 ? 11.364 -5.780 -12.861 1.00 94.69 95 ALA A N 1
ATOM 747 C CA . ALA A 1 95 ? 10.401 -6.060 -13.925 1.00 94.69 95 ALA A CA 1
ATOM 748 C C . ALA A 1 95 ? 9.027 -5.471 -13.566 1.00 94.69 95 ALA A C 1
ATOM 750 O O . ALA A 1 95 ? 8.636 -5.434 -12.400 1.00 94.69 95 ALA A O 1
ATOM 751 N N . TRP A 1 96 ? 8.260 -5.014 -14.560 1.00 95.25 96 TRP A N 1
ATOM 752 C CA . TRP A 1 96 ? 7.007 -4.308 -14.271 1.00 95.25 96 TRP A CA 1
ATOM 753 C C . TRP A 1 96 ? 5.974 -5.195 -13.568 1.00 95.25 96 TRP A C 1
ATOM 755 O O . TRP A 1 96 ? 5.193 -4.666 -12.797 1.00 95.25 96 TRP A O 1
ATOM 765 N N . ALA A 1 97 ? 5.957 -6.511 -13.808 1.00 95.94 97 ALA A N 1
ATOM 766 C CA . ALA A 1 97 ? 5.027 -7.451 -13.173 1.00 95.94 97 ALA A CA 1
ATOM 767 C C . ALA A 1 97 ? 5.499 -7.956 -11.799 1.00 95.94 97 ALA A C 1
ATOM 769 O O . ALA A 1 97 ? 4.712 -8.547 -11.064 1.00 95.94 97 ALA A O 1
ATOM 770 N N . GLU A 1 98 ? 6.765 -7.707 -11.455 1.00 95.81 98 GLU A N 1
ATOM 771 C CA . GLU A 1 98 ? 7.400 -8.150 -10.212 1.00 95.81 98 GLU A CA 1
ATOM 772 C C . GLU A 1 98 ? 6.633 -7.700 -8.960 1.00 95.81 98 GLU A C 1
ATOM 774 O O . GLU A 1 98 ? 6.322 -8.564 -8.145 1.00 95.81 98 GLU A O 1
ATOM 779 N N . PRO A 1 99 ? 6.204 -6.427 -8.826 1.00 96.81 99 PRO A N 1
ATOM 780 C CA . PRO A 1 99 ? 5.514 -5.988 -7.620 1.00 96.81 99 PRO A CA 1
ATOM 781 C C . PRO A 1 99 ? 4.196 -6.726 -7.370 1.00 96.81 99 PRO A C 1
ATOM 783 O O . PRO A 1 99 ? 3.962 -7.205 -6.266 1.00 96.81 99 PRO A O 1
ATOM 786 N N . GLY A 1 100 ? 3.347 -6.850 -8.397 1.00 97.06 100 GLY A N 1
ATOM 787 C CA . GLY A 1 100 ? 2.061 -7.540 -8.278 1.00 97.06 100 GLY A CA 1
ATOM 788 C C . GLY A 1 100 ? 2.232 -9.021 -7.946 1.00 97.06 100 GLY A C 1
ATOM 789 O O . GLY A 1 100 ? 1.589 -9.523 -7.026 1.00 97.06 100 GLY A O 1
ATOM 790 N N . GLU A 1 101 ? 3.148 -9.701 -8.645 1.00 97.38 101 GLU A N 1
ATOM 791 C CA . GLU A 1 101 ? 3.445 -11.119 -8.410 1.00 97.38 101 GLU A CA 1
ATOM 792 C C . GLU A 1 101 ? 3.907 -11.365 -6.972 1.00 97.38 101 GLU A C 1
ATOM 794 O O . GLU A 1 101 ? 3.394 -12.232 -6.272 1.00 97.38 101 GLU A O 1
ATOM 799 N N . TRP A 1 102 ? 4.858 -10.563 -6.516 1.00 97.25 102 TRP A N 1
ATOM 800 C CA . TRP A 1 102 ? 5.508 -10.747 -5.231 1.00 97.25 102 TRP A CA 1
ATOM 801 C C . TRP A 1 102 ? 4.644 -10.302 -4.054 1.00 97.25 102 TRP A C 1
ATOM 803 O O . TRP A 1 102 ? 4.680 -10.929 -2.998 1.00 97.25 102 TRP A O 1
ATOM 813 N N . THR A 1 103 ? 3.811 -9.270 -4.223 1.00 98.12 103 THR A N 1
ATOM 814 C CA . THR A 1 103 ? 2.799 -8.914 -3.220 1.00 98.12 103 THR A CA 1
ATOM 815 C C . THR A 1 103 ? 1.746 -10.008 -3.109 1.00 98.12 103 THR A C 1
ATOM 817 O O . THR A 1 103 ? 1.291 -10.283 -2.000 1.00 98.12 103 THR A O 1
ATOM 820 N N . LYS A 1 104 ? 1.379 -10.663 -4.221 1.00 97.8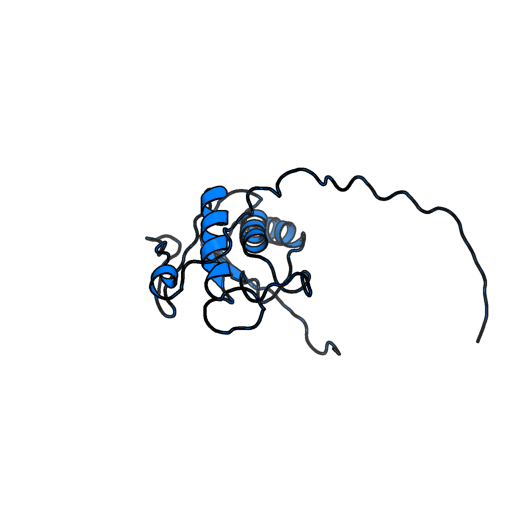8 104 LYS A N 1
ATOM 821 C CA . LYS A 1 104 ? 0.463 -11.805 -4.178 1.00 97.88 104 LYS A CA 1
ATOM 822 C C . LYS A 1 104 ? 1.065 -12.952 -3.369 1.00 97.88 104 LYS A C 1
ATOM 824 O O . LYS A 1 104 ? 0.419 -13.420 -2.438 1.00 97.88 104 LYS A O 1
ATOM 829 N N . ASP A 1 105 ? 2.296 -13.353 -3.677 1.00 97.19 105 ASP A N 1
ATOM 830 C CA . ASP A 1 105 ? 2.975 -14.435 -2.956 1.00 97.19 105 ASP A CA 1
ATOM 831 C C . ASP A 1 105 ? 3.144 -14.106 -1.460 1.00 97.19 105 ASP A C 1
ATOM 833 O O . ASP A 1 105 ? 2.906 -14.955 -0.603 1.00 97.19 105 ASP A O 1
ATOM 837 N N . ALA A 1 106 ? 3.510 -12.864 -1.127 1.00 97.75 106 ALA A N 1
ATOM 838 C CA . ALA A 1 106 ? 3.633 -12.405 0.257 1.00 97.75 106 ALA A CA 1
ATOM 839 C C . ALA A 1 106 ? 2.288 -12.354 1.003 1.00 97.75 106 ALA A C 1
ATOM 841 O O . ALA A 1 106 ? 2.238 -12.656 2.194 1.00 97.75 106 ALA A O 1
ATOM 842 N N . GLY A 1 107 ? 1.208 -11.964 0.319 1.00 98.12 107 GLY A N 1
ATOM 843 C CA . GLY A 1 107 ? -0.147 -11.962 0.867 1.00 98.12 107 GLY A CA 1
ATOM 844 C C . GLY A 1 107 ? -0.655 -13.375 1.142 1.00 98.12 107 GLY A C 1
ATOM 845 O O . GLY A 1 107 ? -1.134 -13.640 2.242 1.00 98.12 107 GLY A O 1
ATOM 846 N N . ASP A 1 108 ? -0.465 -14.291 0.186 1.00 97.69 108 ASP A N 1
ATOM 847 C CA . ASP A 1 108 ? -0.805 -15.710 0.332 1.00 97.69 108 ASP A CA 1
ATOM 848 C C . ASP A 1 108 ? -0.017 -16.350 1.499 1.00 97.69 108 ASP A C 1
ATOM 850 O O . ASP A 1 108 ? -0.596 -17.074 2.303 1.00 97.69 108 ASP A O 1
ATOM 854 N N . GLU A 1 109 ? 1.284 -16.051 1.645 1.00 96.75 109 GLU A N 1
ATOM 855 C CA . GLU A 1 109 ? 2.123 -16.539 2.761 1.00 96.75 109 GLU A CA 1
ATOM 856 C C . GLU A 1 109 ? 1.630 -16.045 4.134 1.00 96.75 109 GLU A C 1
ATOM 858 O O . GLU A 1 109 ? 1.789 -16.738 5.140 1.00 96.75 109 GLU A O 1
ATOM 863 N N . ALA A 1 110 ? 1.044 -14.849 4.183 1.00 97.56 110 ALA A N 1
ATOM 864 C CA . ALA A 1 110 ? 0.550 -14.230 5.407 1.00 97.56 110 ALA A CA 1
ATOM 865 C C . ALA A 1 110 ? -0.934 -14.513 5.694 1.00 97.56 110 ALA A C 1
ATOM 867 O O . ALA A 1 110 ? -1.457 -13.961 6.662 1.00 97.56 110 ALA A O 1
ATOM 868 N N . ASP A 1 111 ? -1.621 -15.305 4.862 1.00 98.12 111 ASP A N 1
ATOM 869 C CA . ASP A 1 111 ? -3.084 -15.457 4.880 1.00 98.12 111 ASP A CA 1
ATOM 870 C C . ASP A 1 111 ? -3.824 -14.097 4.842 1.00 98.12 111 ASP A C 1
ATOM 872 O O . ASP A 1 111 ? -4.886 -13.915 5.444 1.00 98.12 111 ASP A O 1
ATOM 876 N N . GLN A 1 112 ? -3.248 -13.110 4.146 1.00 98.44 112 GLN A N 1
ATOM 877 C CA . GLN A 1 112 ? -3.768 -11.748 4.053 1.00 98.44 112 GLN A CA 1
ATOM 878 C C . GLN A 1 112 ? -4.530 -11.543 2.736 1.00 98.44 112 GLN A C 1
ATOM 880 O O . GLN A 1 112 ? -3.933 -11.646 1.664 1.00 98.44 112 GLN A O 1
ATOM 885 N N . PRO A 1 113 ? -5.822 -11.163 2.778 1.00 98.44 113 PRO A N 1
ATOM 886 C CA . PRO A 1 113 ? -6.549 -10.744 1.586 1.00 98.44 113 PRO A CA 1
ATOM 887 C C . PRO A 1 113 ? -5.872 -9.575 0.856 1.00 98.44 113 PRO A C 1
ATOM 889 O O . PRO A 1 113 ? -5.684 -8.492 1.422 1.00 98.44 113 PRO A O 1
ATOM 892 N N . VAL A 1 114 ? -5.560 -9.784 -0.425 1.00 98.75 114 VAL A N 1
ATOM 893 C CA . VAL A 1 114 ? -5.039 -8.755 -1.332 1.00 98.75 114 VAL A CA 1
ATOM 894 C C . VAL A 1 114 ? -5.948 -8.647 -2.552 1.00 98.75 114 VAL A C 1
ATOM 896 O O . VAL A 1 114 ? -6.254 -9.651 -3.195 1.00 98.75 114 VAL A O 1
ATOM 899 N N . ALA A 1 115 ? -6.381 -7.430 -2.874 1.00 98.56 115 ALA A N 1
ATOM 900 C CA . ALA A 1 115 ? -7.171 -7.143 -4.063 1.00 98.56 115 ALA A CA 1
ATOM 901 C C . ALA A 1 115 ? -6.277 -6.624 -5.194 1.00 98.56 115 ALA A C 1
ATOM 903 O O . ALA A 1 115 ? -5.513 -5.678 -5.025 1.00 98.56 115 ALA A O 1
ATOM 904 N N . PHE A 1 116 ? -6.438 -7.211 -6.371 1.00 98.25 116 PHE A N 1
ATOM 905 C CA . PHE A 1 116 ? -5.754 -6.890 -7.615 1.00 98.25 116 PHE A CA 1
ATOM 906 C C . PHE A 1 116 ? -6.751 -6.524 -8.730 1.00 98.25 116 PHE A C 1
ATOM 908 O O . PHE A 1 116 ? -6.812 -7.211 -9.756 1.00 98.25 116 PHE A O 1
ATOM 915 N N . PRO A 1 117 ? -7.544 -5.448 -8.574 1.00 97.94 117 PRO A N 1
ATOM 916 C CA . PRO A 1 117 ? -8.400 -4.979 -9.658 1.00 97.94 117 PRO A CA 1
ATOM 917 C C . PRO A 1 117 ? -7.557 -4.629 -10.890 1.00 97.94 117 PRO A C 1
ATOM 919 O O . PRO A 1 117 ? -6.411 -4.176 -10.783 1.00 97.94 117 PRO A O 1
ATOM 922 N N . ARG A 1 118 ? -8.123 -4.804 -12.084 1.00 96.50 118 ARG A N 1
ATOM 923 C CA . ARG A 1 118 ? -7.536 -4.216 -13.294 1.00 96.50 118 ARG A CA 1
ATOM 924 C C . ARG A 1 118 ? -7.595 -2.687 -13.205 1.00 96.50 118 ARG A C 1
ATOM 926 O O . ARG A 1 118 ? -8.493 -2.149 -12.556 1.00 96.50 118 ARG A O 1
ATOM 933 N N . PRO A 1 119 ? -6.702 -1.948 -13.887 1.00 94.25 119 PRO A N 1
ATOM 934 C CA . PRO A 1 119 ? -6.802 -0.493 -13.942 1.00 94.25 119 PRO A CA 1
ATOM 935 C C . PRO A 1 119 ? -8.199 -0.036 -14.397 1.00 94.25 119 PRO A C 1
ATOM 937 O O . PRO A 1 119 ? -8.633 -0.348 -15.505 1.00 94.25 119 PRO A O 1
ATOM 940 N N . GLY A 1 120 ? -8.902 0.691 -13.524 1.00 95.31 120 GLY A N 1
ATOM 941 C CA . GLY A 1 120 ? -10.270 1.170 -13.754 1.00 95.31 120 GLY A CA 1
ATOM 942 C C . GLY A 1 120 ? -11.396 0.210 -13.343 1.00 95.31 120 GLY A C 1
ATOM 943 O O . GLY A 1 120 ? -12.559 0.589 -13.454 1.00 95.31 120 GLY A O 1
ATOM 944 N N . GLU A 1 121 ? -11.092 -0.998 -12.863 1.00 96.94 121 GLU A N 1
ATOM 945 C CA . GLU A 1 121 ? -12.083 -1.941 -12.333 1.00 96.94 121 GLU A CA 1
ATOM 946 C C . GLU A 1 121 ? -12.485 -1.559 -10.895 1.00 96.94 121 GLU A C 1
ATOM 948 O O . GLU A 1 121 ? -11.622 -1.506 -10.015 1.00 96.94 121 GLU A O 1
ATOM 953 N N . PRO A 1 122 ? -13.775 -1.286 -10.626 1.00 96.81 122 PRO A N 1
ATOM 954 C CA . PRO A 1 122 ? -14.252 -1.045 -9.271 1.00 96.81 122 PRO A CA 1
ATOM 955 C C . PRO A 1 122 ? -14.426 -2.363 -8.508 1.00 96.81 122 PRO A C 1
ATOM 957 O O . PRO A 1 122 ? -14.812 -3.379 -9.085 1.00 96.81 122 PRO A O 1
ATOM 960 N N . PHE A 1 123 ? -14.219 -2.333 -7.193 1.00 97.56 123 PHE A N 1
ATOM 961 C CA . PHE A 1 123 ? -14.550 -3.440 -6.297 1.00 97.56 123 PHE A CA 1
ATOM 962 C C . PHE A 1 123 ? -14.937 -2.912 -4.912 1.00 97.56 123 PHE A C 1
ATOM 964 O O . PHE A 1 123 ? -14.590 -1.788 -4.555 1.00 97.56 123 PHE A O 1
ATOM 971 N N . GLU A 1 124 ? -15.630 -3.742 -4.135 1.00 96.75 124 GLU A N 1
ATOM 972 C CA . GLU A 1 124 ? -16.002 -3.448 -2.749 1.00 96.75 124 GLU A CA 1
ATOM 973 C C . GLU A 1 124 ? -15.133 -4.276 -1.787 1.00 96.75 124 GLU A C 1
ATOM 975 O O . GLU A 1 124 ? -15.118 -5.504 -1.923 1.00 96.75 124 GLU A O 1
ATOM 980 N N . PRO A 1 125 ? -14.442 -3.675 -0.795 1.00 95.31 125 PRO A N 1
ATOM 981 C CA . PRO A 1 125 ? -13.582 -4.414 0.139 1.00 95.31 125 PRO A CA 1
ATOM 982 C C . PRO A 1 125 ? -14.304 -5.491 0.961 1.00 95.31 125 PRO A C 1
ATOM 984 O O . PRO A 1 125 ? -13.717 -6.518 1.283 1.00 95.31 125 PRO A O 1
ATOM 987 N N . ALA A 1 126 ? -15.586 -5.284 1.275 1.00 93.31 126 ALA A N 1
ATOM 988 C CA . ALA A 1 126 ? -16.416 -6.265 1.980 1.00 93.31 126 ALA A CA 1
ATOM 989 C C . ALA A 1 126 ? -17.060 -7.313 1.045 1.00 93.31 126 ALA A C 1
ATOM 991 O O . ALA A 1 126 ? -17.808 -8.178 1.502 1.00 93.31 126 ALA A O 1
ATOM 992 N N . GLY A 1 127 ? -16.831 -7.203 -0.267 1.00 94.50 127 GLY A N 1
ATOM 993 C CA . GLY A 1 127 ? -17.438 -8.040 -1.296 1.00 94.50 127 GLY A CA 1
ATOM 994 C C . GLY A 1 127 ? -16.520 -9.148 -1.812 1.00 94.50 127 GLY A C 1
ATOM 995 O O . GLY A 1 127 ? -15.632 -9.647 -1.123 1.00 94.50 127 GLY A O 1
ATOM 996 N N . ILE A 1 128 ? -16.754 -9.549 -3.064 1.00 96.94 128 ILE A N 1
ATOM 997 C CA . ILE A 1 128 ? -15.880 -10.487 -3.776 1.00 96.94 128 ILE A CA 1
ATOM 998 C C . ILE A 1 128 ? -14.637 -9.724 -4.228 1.00 96.94 128 ILE A C 1
ATOM 1000 O O . ILE A 1 128 ? -14.738 -8.774 -5.005 1.00 96.94 128 ILE A O 1
ATOM 1004 N N . LEU A 1 129 ? -13.469 -10.157 -3.757 1.00 98.19 129 LEU A N 1
ATOM 1005 C CA . LEU A 1 129 ? -12.210 -9.506 -4.092 1.00 98.19 129 LEU A CA 1
ATOM 1006 C C . LEU A 1 129 ? -11.709 -9.937 -5.479 1.00 98.19 129 LEU A C 1
ATOM 1008 O O . LEU A 1 129 ? -11.713 -11.134 -5.787 1.00 98.19 129 LEU A O 1
ATOM 1012 N N . PRO A 1 130 ? -11.221 -8.996 -6.305 1.00 98.06 130 PRO A N 1
ATOM 1013 C CA . PRO A 1 130 ? -10.541 -9.327 -7.548 1.00 98.06 130 PRO A CA 1
ATOM 1014 C C . PRO A 1 130 ? -9.154 -9.890 -7.223 1.00 98.06 130 PRO A C 1
ATOM 1016 O O . PRO A 1 130 ? -8.212 -9.141 -7.018 1.00 98.06 130 PRO A O 1
ATOM 1019 N N . VAL A 1 131 ? -9.011 -11.211 -7.135 1.00 97.81 131 VAL A N 1
ATOM 1020 C CA . VAL A 1 131 ? -7.734 -11.870 -6.768 1.00 97.81 131 VAL A CA 1
ATOM 1021 C C . VAL A 1 131 ? -6.960 -12.421 -7.970 1.00 97.81 131 VAL A C 1
ATOM 1023 O O . VAL A 1 131 ? -5.895 -13.020 -7.813 1.00 97.81 131 VAL A O 1
ATOM 1026 N N . GLU A 1 132 ? -7.505 -12.252 -9.176 1.00 97.06 132 GLU A N 1
ATOM 1027 C CA . GLU A 1 132 ? -6.926 -12.796 -10.401 1.00 97.06 132 GLU A CA 1
ATOM 1028 C C . GLU A 1 132 ? -5.623 -12.062 -10.769 1.00 97.06 132 GLU A C 1
ATOM 1030 O O . GLU A 1 132 ? -5.642 -10.839 -10.944 1.00 97.06 132 GLU A O 1
ATOM 1035 N N . PRO A 1 133 ? -4.498 -12.778 -10.964 1.00 97.12 133 PRO A N 1
ATOM 1036 C CA . PRO A 1 133 ? -3.216 -12.182 -11.328 1.00 97.12 133 PRO A CA 1
ATOM 1037 C C . PRO A 1 133 ? -3.158 -11.789 -12.813 1.00 97.12 133 PRO A C 1
ATOM 1039 O O . PRO A 1 133 ? -2.393 -12.341 -13.608 1.00 97.12 133 PRO A O 1
ATOM 1042 N N . TRP A 1 134 ? -3.974 -10.810 -13.206 1.00 97.44 134 TRP A N 1
ATOM 1043 C CA . TRP A 1 134 ? -4.192 -10.400 -14.599 1.00 97.44 134 TRP A CA 1
ATOM 1044 C C . TRP A 1 134 ? -2.909 -10.003 -15.346 1.00 97.44 134 TRP A C 1
ATOM 1046 O O . TRP A 1 134 ? -2.838 -10.140 -16.569 1.00 97.44 134 TRP A O 1
ATOM 1056 N N . TRP A 1 135 ? -1.876 -9.545 -14.634 1.00 96.62 135 TRP A N 1
ATOM 1057 C CA . TRP A 1 135 ? -0.584 -9.174 -15.215 1.00 96.62 135 TRP A CA 1
ATOM 1058 C C . TRP A 1 135 ? 0.147 -10.366 -15.832 1.00 96.62 135 TRP A C 1
ATOM 1060 O O . TRP A 1 135 ? 0.900 -10.181 -16.787 1.00 96.62 135 TRP A O 1
ATOM 1070 N N . ARG A 1 136 ? -0.102 -11.594 -15.356 1.00 96.38 136 ARG A N 1
ATOM 1071 C CA . ARG A 1 136 ? 0.515 -12.814 -15.902 1.00 96.38 136 ARG A CA 1
ATOM 1072 C C . ARG A 1 136 ? 0.134 -13.055 -17.363 1.00 96.38 136 ARG A C 1
ATOM 1074 O O . ARG A 1 136 ? 0.910 -13.653 -18.096 1.00 96.38 136 ARG A O 1
ATOM 1081 N N . ALA A 1 137 ? -1.021 -12.555 -17.808 1.00 96.19 137 ALA A N 1
ATOM 1082 C CA . ALA A 1 137 ? -1.433 -12.628 -19.211 1.00 96.19 137 ALA A CA 1
ATOM 1083 C C . ALA A 1 137 ? -0.727 -11.592 -20.111 1.00 96.19 137 ALA A C 1
ATOM 1085 O O . ALA A 1 137 ? -0.747 -11.724 -21.332 1.00 96.19 137 ALA A O 1
ATOM 1086 N N . LEU A 1 138 ? -0.130 -10.553 -19.519 1.00 94.69 138 LEU A N 1
ATOM 1087 C CA . LEU A 1 138 ? 0.483 -9.420 -20.223 1.00 94.69 138 LEU A CA 1
ATOM 1088 C C . LEU A 1 138 ? 2.012 -9.396 -20.089 1.00 94.69 138 LEU A C 1
ATOM 1090 O O . LEU A 1 138 ? 2.689 -8.690 -20.835 1.00 94.69 138 LEU A O 1
ATOM 1094 N N . SER A 1 139 ? 2.558 -10.136 -19.125 1.00 93.38 139 SER A N 1
ATOM 1095 C CA . SER A 1 139 ? 3.984 -10.179 -18.823 1.00 93.38 139 SER A CA 1
ATOM 1096 C C . SER A 1 139 ? 4.623 -11.474 -19.319 1.00 93.38 139 SER A C 1
ATOM 1098 O O . SER A 1 139 ? 4.034 -12.546 -19.171 1.00 93.38 139 SER A O 1
ATOM 1100 N N . PRO A 1 140 ? 5.876 -11.428 -19.805 1.00 90.12 140 PRO A N 1
ATOM 1101 C CA . PRO A 1 140 ? 6.724 -12.611 -19.827 1.00 90.12 140 PRO A CA 1
ATOM 1102 C C . PRO A 1 140 ? 6.849 -13.226 -18.427 1.00 90.12 140 PRO A C 1
ATOM 1104 O O . PRO A 1 140 ? 6.696 -12.532 -17.416 1.00 90.12 140 PRO A O 1
ATOM 1107 N N . VAL A 1 141 ? 7.190 -14.516 -18.381 1.00 87.69 141 VAL A N 1
ATOM 1108 C CA . VAL A 1 141 ? 7.534 -15.207 -17.132 1.00 87.69 141 VAL A CA 1
ATOM 1109 C C . VAL A 1 141 ? 8.669 -14.450 -16.446 1.00 87.69 141 VAL A C 1
ATOM 1111 O O . VAL A 1 141 ? 9.701 -14.172 -17.063 1.00 87.69 141 VAL A O 1
ATOM 1114 N N . LEU A 1 142 ? 8.475 -14.114 -15.171 1.00 89.69 142 LEU A N 1
ATOM 1115 C CA . LEU A 1 142 ? 9.512 -13.471 -14.377 1.00 89.69 142 LEU A CA 1
ATOM 1116 C C . LEU A 1 142 ? 10.698 -14.426 -14.226 1.00 89.69 142 LEU A C 1
ATOM 1118 O O . LEU A 1 142 ? 10.554 -15.560 -13.775 1.00 89.69 142 LEU A O 1
ATOM 1122 N N . ALA A 1 143 ? 11.886 -13.958 -14.605 1.00 82.94 143 ALA A N 1
ATOM 1123 C CA . ALA A 1 143 ? 13.105 -14.763 -14.552 1.00 82.94 143 ALA A CA 1
ATOM 1124 C C . ALA A 1 143 ? 13.558 -15.079 -13.116 1.00 82.94 143 ALA A C 1
ATOM 1126 O O . ALA A 1 143 ? 14.370 -15.981 -12.915 1.00 82.94 143 ALA A O 1
ATOM 1127 N N . ARG A 1 144 ? 13.067 -14.324 -12.124 1.00 82.69 144 ARG A N 1
ATOM 1128 C CA . ARG A 1 144 ? 13.398 -14.493 -10.708 1.00 82.69 144 ARG A CA 1
ATOM 1129 C C . ARG A 1 144 ? 12.120 -14.731 -9.895 1.00 82.69 144 ARG A C 1
ATOM 1131 O O . ARG A 1 144 ? 11.193 -13.930 -10.015 1.00 82.69 144 ARG A O 1
ATOM 1138 N N . PRO A 1 145 ? 12.059 -15.803 -9.085 1.00 77.25 145 PRO A N 1
ATOM 1139 C CA . PRO A 1 145 ? 10.948 -16.026 -8.165 1.00 77.25 145 PRO A CA 1
ATOM 1140 C C . PRO A 1 145 ? 10.972 -15.021 -7.003 1.00 77.25 145 PRO A C 1
ATOM 1142 O O . PRO A 1 145 ? 12.026 -14.462 -6.701 1.00 77.25 145 PRO A O 1
ATOM 1145 N N . TRP A 1 146 ? 9.824 -14.855 -6.333 1.00 67.94 146 TRP A N 1
ATOM 1146 C CA . TRP A 1 146 ? 9.629 -13.992 -5.155 1.00 67.94 146 TRP A CA 1
ATOM 1147 C C . TRP A 1 146 ? 10.718 -14.148 -4.093 1.00 67.94 146 TRP A C 1
ATOM 1149 O O . TRP A 1 146 ? 11.275 -13.174 -3.590 1.00 67.94 146 TRP A O 1
ATOM 1159 N N . ARG A 1 147 ? 11.079 -15.396 -3.799 1.00 66.25 147 ARG A N 1
ATOM 1160 C CA . ARG A 1 147 ? 12.241 -15.722 -2.982 1.00 66.25 147 ARG A CA 1
ATOM 1161 C C . ARG A 1 147 ? 13.226 -16.490 -3.841 1.00 66.25 147 ARG A C 1
ATOM 1163 O O . ARG A 1 147 ? 12.902 -17.565 -4.349 1.00 66.25 147 ARG A O 1
ATOM 1170 N N . LEU A 1 148 ? 14.456 -15.989 -3.943 1.00 55.78 148 LEU A N 1
ATOM 1171 C CA . LEU A 1 148 ? 15.581 -16.876 -4.209 1.00 55.78 148 LEU A CA 1
ATOM 1172 C C . LEU A 1 148 ? 15.551 -17.924 -3.093 1.00 55.78 148 LEU A C 1
ATOM 1174 O O . LEU A 1 148 ? 15.590 -17.579 -1.911 1.00 55.78 148 LEU A O 1
ATOM 1178 N N . SER A 1 149 ? 15.405 -19.194 -3.458 1.00 39.50 149 SER A N 1
ATOM 1179 C CA . SER A 1 149 ? 15.514 -20.325 -2.542 1.00 39.50 149 SER A CA 1
ATOM 1180 C C . SER A 1 149 ? 16.901 -20.289 -1.879 1.00 39.50 149 SER A C 1
ATOM 1182 O O . SER A 1 149 ? 17.850 -20.851 -2.420 1.00 39.50 149 SER A O 1
ATOM 1184 N N . GLY A 1 150 ? 17.045 -19.546 -0.773 1.00 38.78 150 GLY A N 1
ATOM 1185 C CA . GLY A 1 150 ? 18.335 -19.305 -0.121 1.00 38.78 150 GLY A CA 1
ATOM 1186 C C . GLY A 1 150 ? 18.399 -18.202 0.949 1.00 38.78 150 GLY A C 1
ATOM 1187 O O . GLY A 1 150 ? 19.217 -18.330 1.850 1.00 38.78 150 GLY A O 1
ATOM 1188 N N . GLU A 1 151 ? 17.552 -17.165 0.938 1.00 45.22 151 GLU A N 1
ATOM 1189 C CA . GLU A 1 151 ? 17.686 -16.028 1.885 1.00 45.22 151 GLU A CA 1
ATOM 1190 C C . GLU A 1 151 ? 16.590 -15.969 2.962 1.00 45.22 151 GLU A C 1
ATOM 1192 O O . GLU A 1 151 ? 15.908 -14.969 3.170 1.00 45.22 151 GLU A O 1
ATOM 1197 N N . GLN A 1 152 ? 16.466 -17.061 3.715 1.00 50.34 152 GLN A N 1
ATOM 1198 C CA . GLN A 1 152 ? 15.956 -17.022 5.088 1.00 50.34 152 GLN A CA 1
ATOM 1199 C C . GLN A 1 152 ? 16.877 -17.839 6.000 1.00 50.34 152 GLN A C 1
ATOM 1201 O O . GLN A 1 152 ? 16.524 -18.923 6.447 1.00 50.34 152 GLN A O 1
ATOM 1206 N N . THR A 1 153 ? 18.055 -17.302 6.322 1.00 38.12 153 THR A N 1
ATOM 1207 C CA . THR A 1 153 ? 18.755 -17.656 7.567 1.00 38.12 153 THR A CA 1
ATOM 1208 C C . THR A 1 153 ? 19.497 -16.442 8.125 1.00 38.12 153 THR A C 1
ATOM 1210 O O . THR A 1 153 ? 20.596 -16.126 7.689 1.00 38.12 153 THR A O 1
ATOM 1213 N N . GLY A 1 154 ? 18.895 -15.802 9.133 1.00 39.75 154 GLY A N 1
ATOM 1214 C CA . GLY A 1 154 ? 19.600 -15.126 10.224 1.00 39.75 154 GLY A CA 1
ATOM 1215 C C . GLY A 1 154 ? 20.250 -13.766 9.951 1.00 39.75 154 GLY A C 1
ATOM 1216 O O . GLY A 1 154 ? 21.421 -13.688 9.606 1.00 39.75 154 GLY A O 1
ATOM 1217 N N . SER A 1 155 ? 19.585 -12.690 10.373 1.00 39.34 155 SER A N 1
ATOM 1218 C CA . SER A 1 155 ? 20.305 -11.630 11.089 1.00 39.34 155 SER A CA 1
ATOM 1219 C C . SER A 1 155 ? 19.407 -11.001 12.149 1.00 39.34 155 SER A C 1
ATOM 1221 O O . SER A 1 155 ? 18.739 -9.990 11.931 1.00 39.34 155 SER A O 1
ATOM 1223 N N . GLY A 1 156 ? 19.413 -11.602 13.338 1.00 33.47 156 GLY A N 1
ATOM 1224 C CA . GLY A 1 156 ? 19.153 -10.837 14.545 1.00 33.47 156 GLY A CA 1
ATOM 1225 C C . GLY A 1 156 ? 20.218 -9.748 14.635 1.00 33.47 156 GLY A C 1
ATOM 1226 O O . GLY A 1 156 ? 21.398 -10.044 14.814 1.00 33.47 156 GLY A O 1
ATOM 1227 N N . ARG A 1 157 ? 19.819 -8.485 14.480 1.00 40.03 157 ARG A N 1
ATOM 1228 C CA . ARG A 1 157 ? 20.662 -7.359 14.882 1.00 40.03 157 ARG A CA 1
ATOM 1229 C C . ARG A 1 157 ? 20.697 -7.365 16.411 1.00 40.03 157 ARG A C 1
ATOM 1231 O O . ARG A 1 157 ? 19.788 -6.864 17.065 1.00 40.03 157 ARG A O 1
ATOM 1238 N N . GLY A 1 158 ? 21.722 -8.007 16.971 1.00 36.66 158 GLY A N 1
ATOM 1239 C CA . GLY A 1 158 ? 22.125 -7.793 18.359 1.00 36.66 158 GLY A CA 1
ATOM 1240 C C . GLY A 1 158 ? 22.463 -6.313 18.592 1.00 36.66 158 GLY A C 1
ATOM 1241 O O . GLY A 1 158 ? 22.737 -5.590 17.628 1.00 36.66 158 GLY A O 1
ATOM 1242 N N . PRO A 1 159 ? 22.407 -5.833 19.844 1.00 38.94 159 PRO A N 1
ATOM 1243 C CA . PRO A 1 159 ? 22.562 -4.415 20.136 1.00 38.94 159 PRO A CA 1
ATOM 1244 C C . PRO A 1 159 ? 23.959 -3.936 19.729 1.00 38.94 159 PRO A C 1
ATOM 1246 O O . PRO A 1 159 ? 24.959 -4.615 19.968 1.00 38.94 159 PRO A O 1
ATOM 1249 N N . ALA A 1 160 ? 24.011 -2.756 19.109 1.00 43.22 160 ALA A N 1
ATOM 1250 C CA . ALA A 1 160 ? 25.258 -2.094 18.754 1.00 43.22 160 ALA A CA 1
ATOM 1251 C C . ALA A 1 160 ? 26.124 -1.879 20.014 1.00 43.22 160 ALA A C 1
ATOM 1253 O O . ALA A 1 160 ? 25.587 -1.493 21.058 1.00 43.22 160 ALA A O 1
ATOM 1254 N N . PRO A 1 161 ? 27.446 -2.114 19.950 1.00 36.38 161 PRO A N 1
ATOM 1255 C CA . PRO A 1 161 ? 28.320 -1.869 21.086 1.00 36.38 161 PRO A CA 1
ATOM 1256 C C . PRO A 1 161 ? 28.369 -0.371 21.408 1.00 36.38 161 PRO A C 1
ATOM 1258 O O . PRO A 1 161 ? 28.516 0.474 20.525 1.00 36.38 161 PRO A O 1
ATOM 1261 N N . ALA A 1 162 ? 28.250 -0.058 22.697 1.00 35.81 162 ALA A N 1
ATOM 1262 C CA . ALA A 1 162 ? 28.369 1.290 23.227 1.00 35.81 162 ALA A CA 1
ATOM 1263 C C . ALA A 1 162 ? 29.766 1.860 22.938 1.00 35.81 162 ALA A C 1
ATOM 1265 O O . ALA A 1 162 ? 30.765 1.365 23.459 1.00 35.81 162 ALA A O 1
ATOM 1266 N N . ALA A 1 163 ? 29.833 2.932 22.152 1.00 40.47 163 ALA A N 1
ATOM 1267 C CA . ALA A 1 163 ? 31.022 3.767 22.079 1.00 40.47 163 ALA A CA 1
ATOM 1268 C C . ALA A 1 163 ? 31.047 4.684 23.313 1.00 40.47 163 ALA A C 1
ATOM 1270 O O . ALA A 1 163 ? 30.217 5.579 23.457 1.00 40.47 163 ALA A O 1
ATOM 1271 N N . ARG A 1 164 ? 31.994 4.438 24.222 1.00 36.88 164 ARG A N 1
ATOM 1272 C CA . ARG A 1 164 ? 32.471 5.425 25.199 1.00 36.88 164 ARG A CA 1
ATOM 1273 C C . ARG A 1 164 ? 33.841 5.909 24.746 1.00 36.88 164 ARG A C 1
ATOM 1275 O O . ARG A 1 164 ? 34.698 5.075 24.464 1.00 36.88 164 ARG A O 1
ATOM 1282 N N . GLY A 1 165 ? 34.052 7.221 24.788 1.00 32.22 165 GLY A N 1
ATOM 1283 C CA . GLY A 1 165 ? 35.387 7.814 24.822 1.00 32.22 165 GLY A CA 1
ATOM 1284 C C . GLY A 1 165 ? 35.507 9.106 24.029 1.00 32.22 165 GLY A C 1
ATOM 1285 O O . GLY A 1 165 ? 35.880 9.071 22.864 1.00 32.22 165 GLY A O 1
ATOM 1286 N N . ASP A 1 166 ? 35.188 10.204 24.710 1.00 37.59 166 ASP A N 1
ATOM 1287 C CA . ASP A 1 166 ? 35.467 11.608 24.401 1.00 37.59 166 ASP A CA 1
ATOM 1288 C C . ASP A 1 166 ? 36.746 11.882 23.598 1.00 37.59 166 ASP A C 1
ATOM 1290 O O . ASP A 1 166 ? 37.825 11.413 23.958 1.00 37.59 166 ASP A O 1
ATOM 1294 N N . LEU A 1 167 ? 36.636 12.790 22.625 1.00 39.09 167 LEU A N 1
ATOM 1295 C CA . LEU A 1 167 ? 37.679 13.774 22.341 1.00 39.09 167 LEU A CA 1
ATOM 1296 C C . LEU A 1 167 ? 37.018 15.136 22.097 1.00 39.09 167 LEU A C 1
ATOM 1298 O O . LEU A 1 167 ? 36.540 15.448 21.008 1.00 39.09 167 LEU A O 1
ATOM 1302 N N . ASP A 1 168 ? 36.991 15.915 23.173 1.00 37.41 168 ASP A N 1
ATOM 1303 C CA . ASP A 1 168 ? 36.905 17.369 23.179 1.00 37.41 168 ASP A CA 1
ATOM 1304 C C . ASP A 1 168 ? 38.155 17.950 22.504 1.00 37.41 168 ASP A C 1
ATOM 1306 O O . ASP A 1 168 ? 39.273 17.686 22.947 1.00 37.41 168 ASP A O 1
ATOM 1310 N N . LEU A 1 169 ? 37.958 18.741 21.449 1.00 44.56 169 LEU A N 1
ATOM 1311 C CA . LEU A 1 169 ? 38.862 19.827 21.086 1.00 44.56 169 LEU A CA 1
ATOM 1312 C C . LEU A 1 169 ? 38.028 21.006 20.580 1.00 44.56 169 LEU A C 1
ATOM 1314 O O . LEU A 1 169 ? 37.612 21.066 19.422 1.00 44.56 169 LEU A O 1
ATOM 1318 N N . ALA A 1 170 ? 37.809 21.953 21.486 1.00 39.28 170 ALA A N 1
ATOM 1319 C CA . ALA A 1 170 ? 37.438 23.327 21.198 1.00 39.28 170 ALA A CA 1
ATOM 1320 C C . ALA A 1 170 ? 38.324 23.971 20.109 1.00 39.28 170 ALA A C 1
ATOM 1322 O O . ALA A 1 170 ? 39.536 23.753 20.046 1.00 39.28 170 ALA A O 1
ATOM 1323 N N . GLY A 1 171 ? 37.716 24.837 19.296 1.00 38.22 171 GLY A N 1
ATOM 1324 C CA . GLY A 1 171 ? 38.419 25.676 18.330 1.00 38.22 171 GLY A CA 1
ATOM 1325 C C . GLY A 1 171 ? 37.486 26.689 17.678 1.00 38.22 171 GLY A C 1
ATOM 1326 O O . GLY A 1 171 ? 36.839 26.397 16.681 1.00 38.22 171 GLY A O 1
ATOM 1327 N N . GLU A 1 172 ? 37.422 27.871 18.278 1.00 43.28 172 GLU A N 1
ATOM 1328 C CA . GLU A 1 172 ? 36.716 29.068 17.824 1.00 43.28 172 GLU A CA 1
ATOM 1329 C C . GLU A 1 172 ? 37.083 29.479 16.383 1.00 43.28 172 GLU A C 1
ATOM 1331 O O . GLU A 1 172 ? 38.270 29.585 16.051 1.00 43.28 172 GLU A O 1
ATOM 1336 N N . ARG A 1 173 ? 36.066 29.794 15.566 1.00 39.69 173 ARG A N 1
ATOM 1337 C CA . ARG A 1 173 ? 35.908 31.058 14.814 1.00 39.69 173 ARG A CA 1
ATOM 1338 C C . ARG A 1 173 ? 34.613 31.088 14.008 1.00 39.69 173 ARG A C 1
ATOM 1340 O O . ARG A 1 173 ? 34.300 30.071 13.358 1.00 39.69 173 ARG A O 1
#